Protein AF-A0A915LIJ6-F1 (afdb_monomer)

InterPro domains:
  IPR007644 RNA polymerase, beta subunit, protrusion [PF04563] (69-143)
  IPR015712 DNA-directed RNA polymerase, subunit 2 [PTHR20856] (54-143)

Mean predicted aligned error: 17.69 Å

Radius of gyration: 48.26 Å; Cα contacts (8 Å, |Δi|>4): 56; chains: 1; bounding box: 96×96×114 Å

Nearest PDB structures (foldseek):
  8was-assembly1_p  TM=8.720E-01  e=4.118E-09  Sus scrofa
  5iya-assembly1_B  TM=8.184E-01  e=7.901E-09  Homo sapiens

Solvent-accessible surface area (backbone atoms only — not comparable to full-atom values): 9585 Å² total; per-residue (Å²): 136,90,81,84,90,84,85,91,82,82,81,86,73,78,87,74,92,72,93,70,89,75,84,94,77,66,68,70,63,52,55,50,52,51,54,52,52,54,55,57,56,62,62,61,72,75,59,74,47,79,70,53,43,59,57,51,51,50,54,54,53,49,53,50,41,73,73,56,50,80,69,41,69,59,55,54,52,50,50,48,37,67,74,46,50,54,51,49,54,45,66,71,50,76,62,50,74,46,68,48,80,76,79,86,79,76,88,65,89,71,80,61,56,74,48,78,49,72,74,74,90,81,85,85,79,78,65,67,39,72,47,99,86,68,52,79,41,81,56,58,95,89,111

Structure (mmCIF, N/CA/C/O backbone):
data_AF-A0A915LIJ6-F1
#
_entry.id   AF-A0A915LIJ6-F1
#
loop_
_atom_site.group_PDB
_atom_site.id
_atom_site.type_symbol
_atom_site.label_atom_id
_atom_site.label_alt_id
_atom_site.label_comp_id
_atom_site.label_asym_id
_atom_site.label_entity_id
_atom_site.label_seq_id
_atom_site.pdbx_PDB_ins_code
_atom_site.Cartn_x
_atom_site.Cartn_y
_atom_site.Cartn_z
_atom_site.occupancy
_atom_site.B_iso_or_equiv
_atom_site.auth_seq_id
_atom_site.auth_comp_id
_atom_site.auth_asym_id
_atom_site.auth_atom_id
_atom_site.pdbx_PDB_model_num
ATOM 1 N N . MET A 1 1 ? 46.619 -80.564 -42.095 1.00 39.09 1 MET A N 1
ATOM 2 C CA . MET A 1 1 ? 46.580 -81.013 -43.497 1.00 39.09 1 MET A CA 1
ATOM 3 C C . MET A 1 1 ? 47.475 -80.069 -44.265 1.00 39.09 1 MET A C 1
ATOM 5 O O . MET A 1 1 ? 47.223 -78.875 -44.233 1.00 39.09 1 MET A O 1
ATOM 9 N N . ILE A 1 2 ? 48.563 -80.627 -44.786 1.00 38.62 2 ILE A N 1
ATOM 10 C CA . ILE A 1 2 ? 49.447 -80.067 -45.812 1.00 38.62 2 ILE A CA 1
ATOM 11 C C . ILE A 1 2 ? 48.760 -80.277 -47.166 1.00 38.62 2 ILE A C 1
ATOM 13 O O . ILE A 1 2 ? 48.173 -81.345 -47.330 1.00 38.62 2 ILE A O 1
ATOM 17 N N . PHE A 1 3 ? 48.852 -79.282 -48.050 1.00 38.47 3 PHE A N 1
ATOM 18 C CA . PHE A 1 3 ? 48.965 -79.383 -49.516 1.00 38.47 3 PHE A CA 1
ATOM 19 C C . PHE A 1 3 ? 49.704 -78.092 -49.948 1.00 38.47 3 PHE A C 1
ATOM 21 O O . PHE A 1 3 ? 49.214 -77.012 -49.617 1.00 38.47 3 PHE A O 1
ATOM 28 N N . ASP A 1 4 ? 51.011 -78.165 -50.243 1.00 39.25 4 ASP A N 1
ATOM 29 C CA . ASP A 1 4 ? 51.615 -78.312 -51.596 1.00 39.25 4 ASP A CA 1
ATOM 30 C C . ASP A 1 4 ? 51.354 -77.024 -52.419 1.00 39.25 4 ASP A C 1
ATOM 32 O O . ASP A 1 4 ? 50.202 -76.747 -52.741 1.00 39.25 4 ASP A O 1
ATOM 36 N N . ASP A 1 5 ? 52.272 -76.055 -52.576 1.00 47.34 5 ASP A N 1
ATOM 37 C CA . ASP A 1 5 ? 53.646 -76.070 -53.138 1.00 47.34 5 ASP A CA 1
ATOM 38 C C . ASP A 1 5 ? 53.646 -76.504 -54.617 1.00 47.34 5 ASP A C 1
ATOM 40 O O . ASP A 1 5 ? 53.549 -77.695 -54.888 1.00 47.34 5 ASP A O 1
ATOM 44 N N . ASP A 1 6 ? 53.660 -75.526 -55.539 1.00 45.16 6 ASP A N 1
ATOM 45 C CA . ASP A 1 6 ? 54.249 -75.627 -56.889 1.00 45.16 6 ASP A CA 1
ATOM 46 C C . ASP A 1 6 ? 54.276 -74.252 -57.617 1.00 45.16 6 ASP A C 1
ATOM 48 O O . ASP A 1 6 ? 53.269 -73.537 -57.659 1.00 45.16 6 ASP A O 1
ATOM 52 N N . ASP A 1 7 ? 55.456 -73.972 -58.198 1.00 51.03 7 ASP A N 1
ATOM 53 C CA . ASP A 1 7 ? 55.863 -73.003 -59.247 1.00 51.03 7 ASP A CA 1
ATOM 54 C C . ASP A 1 7 ? 55.853 -71.492 -58.903 1.00 51.03 7 ASP A C 1
ATOM 56 O O . ASP A 1 7 ? 54.804 -70.868 -58.763 1.00 51.03 7 ASP A O 1
ATOM 60 N N . ASP A 1 8 ? 56.975 -70.786 -58.681 1.00 46.62 8 ASP A N 1
ATOM 61 C CA . ASP A 1 8 ? 58.267 -70.668 -59.408 1.00 46.62 8 ASP A CA 1
ATOM 62 C C . ASP A 1 8 ? 58.136 -70.088 -60.834 1.00 46.62 8 ASP A C 1
ATOM 64 O O . ASP A 1 8 ? 58.018 -70.808 -61.818 1.00 46.62 8 ASP A O 1
ATOM 68 N N . ASP A 1 9 ? 58.102 -68.753 -60.943 1.00 51.06 9 ASP A N 1
ATOM 69 C CA . ASP A 1 9 ? 59.142 -68.016 -61.678 1.00 51.06 9 ASP A CA 1
ATOM 70 C C . ASP A 1 9 ? 59.043 -66.493 -61.398 1.00 51.06 9 ASP A C 1
ATOM 72 O O . ASP A 1 9 ? 57.947 -65.918 -61.408 1.00 51.06 9 ASP A O 1
ATOM 76 N N . PRO A 1 10 ? 60.172 -65.810 -61.132 1.00 45.31 10 PRO A N 1
ATOM 77 C CA . PRO A 1 10 ? 60.211 -64.415 -60.711 1.00 45.31 10 PRO A CA 1
ATOM 78 C C . PRO A 1 10 ? 60.248 -63.472 -61.920 1.00 45.31 10 PRO A C 1
ATOM 80 O O . PRO A 1 10 ? 61.149 -63.551 -62.752 1.00 45.31 10 PRO A O 1
ATOM 83 N N . GLN A 1 11 ? 59.327 -62.508 -62.003 1.00 40.72 11 GLN A N 1
ATOM 84 C CA . GLN A 1 11 ? 59.624 -61.311 -62.789 1.00 40.72 11 GLN A CA 1
ATOM 85 C C . GLN A 1 11 ? 60.513 -60.409 -61.941 1.00 40.72 11 GLN A C 1
ATOM 87 O O . GLN A 1 11 ? 60.078 -59.869 -60.928 1.00 40.72 11 GLN A O 1
ATOM 92 N N . GLU A 1 12 ? 61.776 -60.303 -62.353 1.00 47.69 12 GLU A N 1
ATOM 93 C CA . GLU A 1 12 ? 62.686 -59.234 -61.962 1.00 47.69 12 GLU A CA 1
ATOM 94 C C . GLU A 1 12 ? 61.954 -57.889 -62.066 1.00 47.69 12 GLU A C 1
ATOM 96 O O . GLU A 1 12 ? 61.628 -57.420 -63.156 1.00 47.69 12 GLU A O 1
ATOM 101 N N . TYR A 1 13 ? 61.690 -57.264 -60.925 1.00 41.12 13 TYR A N 1
ATOM 102 C CA . TYR A 1 13 ? 61.506 -55.822 -60.859 1.00 41.12 13 TYR A CA 1
ATOM 103 C C . TYR A 1 13 ? 62.821 -55.277 -60.324 1.00 41.12 13 TYR A C 1
ATOM 105 O O . TYR A 1 13 ? 63.176 -55.506 -59.168 1.00 41.12 13 TYR A O 1
ATOM 113 N N . GLU A 1 14 ? 63.566 -54.639 -61.220 1.00 45.03 14 GLU A N 1
ATOM 114 C CA . GLU A 1 14 ? 64.817 -53.962 -60.920 1.00 45.03 14 GLU A CA 1
ATOM 115 C C . GLU A 1 14 ? 64.638 -53.011 -59.730 1.00 45.03 14 GLU A C 1
ATOM 117 O O . GLU A 1 14 ? 63.699 -52.212 -59.660 1.00 45.03 14 GLU A O 1
ATOM 122 N N . GLU A 1 15 ? 65.568 -53.127 -58.790 1.00 44.72 15 GLU A N 1
ATOM 123 C CA . GLU A 1 15 ? 65.800 -52.197 -57.699 1.00 44.72 15 GLU A CA 1
ATOM 124 C C . GLU A 1 15 ? 66.139 -50.825 -58.296 1.00 44.72 15 GLU A C 1
ATOM 126 O O . GLU A 1 15 ? 67.268 -50.565 -58.700 1.00 44.72 15 GLU A O 1
ATOM 131 N N . ASN A 1 16 ? 65.143 -49.944 -58.382 1.00 41.59 16 ASN A N 1
ATOM 132 C CA . ASN A 1 16 ? 65.388 -48.522 -58.563 1.00 41.59 16 ASN A CA 1
ATOM 133 C C . ASN A 1 16 ? 65.387 -47.880 -57.176 1.00 41.59 16 ASN A C 1
ATOM 135 O O . ASN A 1 16 ? 64.344 -47.519 -56.626 1.00 41.59 16 ASN A O 1
ATOM 139 N N . GLU A 1 17 ? 66.588 -47.789 -56.608 1.00 51.88 17 GLU A N 1
ATOM 140 C CA . GLU A 1 17 ? 66.923 -46.849 -55.547 1.00 51.88 17 GLU A CA 1
ATOM 141 C C . GLU A 1 17 ? 66.685 -45.421 -56.057 1.00 51.88 17 GLU A C 1
ATOM 143 O O . GLU A 1 17 ? 67.594 -44.776 -56.560 1.00 51.88 17 GLU A O 1
ATOM 148 N N . ASP A 1 18 ? 65.466 -44.909 -55.923 1.00 44.25 18 ASP A N 1
ATOM 149 C CA . ASP A 1 18 ? 65.250 -43.464 -55.870 1.00 44.25 18 ASP A CA 1
ATOM 150 C C . ASP A 1 18 ? 64.212 -43.151 -54.797 1.00 44.25 18 ASP A C 1
ATOM 152 O O . ASP A 1 18 ? 63.020 -42.923 -55.001 1.00 44.25 18 ASP A O 1
ATOM 156 N N . MET A 1 19 ? 64.735 -43.185 -53.576 1.00 56.16 19 MET A N 1
ATOM 157 C CA . MET A 1 19 ? 64.152 -42.580 -52.398 1.00 56.16 19 MET A CA 1
ATOM 158 C C . MET A 1 19 ? 64.078 -41.061 -52.603 1.00 56.16 19 MET A C 1
ATOM 160 O O . MET A 1 19 ? 64.977 -40.325 -52.202 1.00 56.16 19 MET A O 1
ATOM 164 N N . GLN A 1 20 ? 62.983 -40.563 -53.165 1.00 40.97 20 GLN A N 1
ATOM 165 C CA . GLN A 1 20 ? 62.555 -39.188 -52.927 1.00 40.97 20 GLN A CA 1
ATOM 166 C C . GLN A 1 20 ? 61.049 -39.167 -52.691 1.00 40.97 20 GLN A C 1
ATOM 168 O O . GLN A 1 20 ? 60.258 -39.176 -53.623 1.00 40.97 20 GLN A O 1
ATOM 173 N N . HIS A 1 21 ? 60.674 -39.131 -51.412 1.00 53.34 21 HIS A N 1
ATOM 174 C CA . HIS A 1 21 ? 59.414 -38.549 -50.960 1.00 53.34 21 HIS A CA 1
ATOM 175 C C . HIS A 1 21 ? 59.413 -37.051 -51.308 1.00 53.34 21 HIS A C 1
ATOM 177 O O . HIS A 1 21 ? 60.300 -36.342 -50.823 1.00 53.34 21 HIS A O 1
ATOM 183 N N . PRO A 1 22 ? 58.416 -36.525 -52.038 1.00 44.78 22 PRO A N 1
ATOM 184 C CA . PRO A 1 22 ? 58.030 -35.131 -51.916 1.00 44.78 22 PRO A CA 1
ATOM 185 C C . PRO A 1 22 ? 56.765 -35.056 -51.057 1.00 44.78 22 PRO A C 1
ATOM 187 O O . PRO A 1 22 ? 55.853 -35.866 -51.183 1.00 44.78 22 PRO A O 1
ATOM 190 N N . MET A 1 23 ? 56.783 -34.106 -50.135 1.00 52.19 23 MET A N 1
ATOM 191 C CA . MET A 1 23 ? 55.791 -33.877 -49.098 1.00 52.19 23 MET A CA 1
ATOM 192 C C . MET A 1 23 ? 54.372 -33.691 -49.650 1.00 52.19 23 MET A C 1
ATOM 194 O O . MET A 1 23 ? 54.134 -32.798 -50.453 1.00 52.19 23 MET A O 1
ATOM 198 N N . GLU A 1 24 ? 53.430 -34.482 -49.141 1.00 51.38 24 GLU A N 1
ATOM 199 C CA . GLU A 1 24 ? 52.024 -34.089 -49.015 1.00 51.38 24 GLU A CA 1
ATOM 200 C C . GLU A 1 24 ? 51.907 -33.342 -47.678 1.00 51.38 24 GLU A C 1
ATOM 202 O O . GLU A 1 24 ? 51.695 -33.957 -46.633 1.00 51.38 24 GLU A O 1
ATOM 207 N N . GLN A 1 25 ? 52.240 -32.050 -47.667 1.00 51.19 25 GLN A N 1
ATOM 208 C CA . GLN A 1 25 ? 52.243 -31.239 -46.444 1.00 51.19 25 GLN A CA 1
ATOM 209 C C . GLN A 1 25 ? 52.327 -29.749 -46.801 1.00 51.19 25 GLN A C 1
ATOM 211 O O . GLN A 1 25 ? 53.267 -29.076 -46.417 1.00 51.19 25 GLN A O 1
ATOM 216 N N . ASP A 1 26 ? 51.394 -29.259 -47.614 1.00 49.53 26 ASP A N 1
ATOM 217 C CA . ASP A 1 26 ? 51.231 -27.813 -47.844 1.00 49.53 26 ASP A CA 1
ATOM 218 C C . ASP A 1 26 ? 49.739 -27.423 -47.934 1.00 49.53 26 ASP A C 1
ATOM 220 O O . ASP A 1 26 ? 49.391 -26.313 -47.556 1.00 49.53 26 ASP A O 1
ATOM 224 N N . ASP A 1 27 ? 48.834 -28.338 -48.317 1.00 54.44 27 ASP A N 1
ATOM 225 C CA . ASP A 1 27 ? 47.401 -28.012 -48.451 1.00 54.44 27 ASP A CA 1
ATOM 226 C C . ASP A 1 27 ? 46.611 -28.071 -47.117 1.00 54.44 27 ASP A C 1
ATOM 228 O O . ASP A 1 27 ? 45.693 -27.286 -46.907 1.00 54.44 27 ASP A O 1
ATOM 232 N N . GLU A 1 28 ? 46.959 -28.958 -46.170 1.00 54.06 28 GLU A N 1
ATOM 233 C CA . GLU A 1 28 ? 46.186 -29.123 -44.915 1.00 54.06 28 GLU A CA 1
ATOM 234 C C . GLU A 1 28 ? 46.435 -28.014 -43.871 1.00 54.06 28 GLU A C 1
ATOM 236 O O . GLU A 1 28 ? 45.574 -27.746 -43.027 1.00 54.06 28 GLU A O 1
ATOM 241 N N . ASP A 1 29 ? 47.613 -27.383 -43.896 1.00 55.41 29 ASP A N 1
ATOM 242 C CA . ASP A 1 29 ? 47.951 -26.283 -42.984 1.00 55.41 29 ASP A CA 1
ATOM 243 C C . ASP A 1 29 ? 47.320 -24.958 -43.444 1.00 55.41 29 ASP A C 1
ATOM 245 O O . ASP A 1 29 ? 46.892 -24.169 -42.597 1.00 55.41 29 ASP A O 1
ATOM 249 N N . ASP A 1 30 ? 47.179 -24.753 -44.758 1.00 56.84 30 ASP A N 1
ATOM 250 C CA . ASP A 1 30 ? 46.517 -23.581 -45.346 1.00 56.84 30 ASP A CA 1
ATOM 251 C C . ASP A 1 30 ? 45.006 -23.610 -45.045 1.00 56.84 30 ASP A C 1
ATOM 253 O O . ASP A 1 30 ? 44.459 -22.652 -44.502 1.00 56.84 30 ASP A O 1
ATOM 257 N N . GLU A 1 31 ? 44.344 -24.763 -45.216 1.00 58.50 31 GLU A N 1
ATOM 258 C CA . GLU A 1 31 ? 42.917 -24.935 -44.882 1.00 58.50 31 GLU A CA 1
ATOM 259 C C . GLU A 1 31 ? 42.618 -24.746 -43.381 1.00 58.50 31 GLU A C 1
ATOM 261 O O . GLU A 1 31 ? 41.567 -24.222 -42.995 1.00 58.50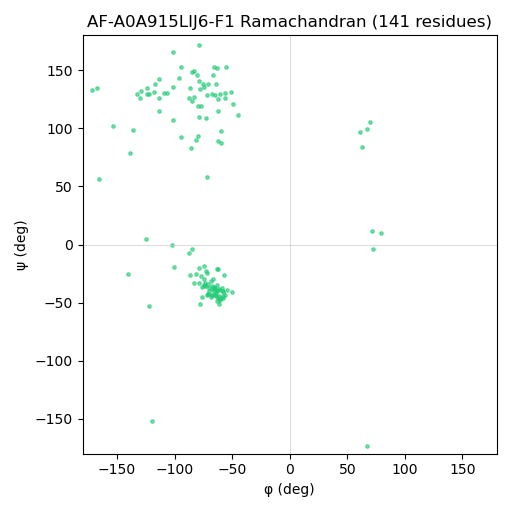 31 GLU A O 1
ATOM 266 N N . ARG A 1 32 ? 43.541 -25.152 -42.496 1.00 60.72 32 ARG A N 1
ATOM 267 C CA . 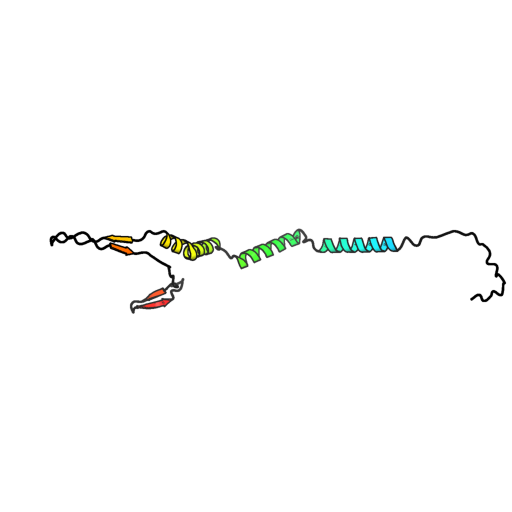ARG A 1 32 ? 43.422 -24.907 -41.046 1.00 60.72 32 ARG A CA 1
ATOM 268 C C . ARG A 1 32 ? 43.594 -23.435 -40.700 1.00 60.72 32 ARG A C 1
ATOM 270 O O . ARG A 1 32 ? 42.922 -22.949 -39.788 1.00 60.72 32 ARG A O 1
ATOM 277 N N . GLN A 1 33 ? 44.492 -22.746 -41.394 1.00 58.97 33 GLN A N 1
ATOM 278 C CA . GLN A 1 33 ? 44.748 -21.327 -41.191 1.00 58.97 33 GLN A CA 1
ATOM 279 C C . GLN A 1 33 ? 43.602 -20.464 -41.739 1.00 58.97 33 GLN A C 1
ATOM 281 O O . GLN A 1 33 ? 43.240 -19.476 -41.098 1.00 58.97 33 GLN A O 1
ATOM 286 N N . GLU A 1 34 ? 42.979 -20.872 -42.847 1.00 58.53 34 GLU A N 1
ATOM 287 C CA . GLU A 1 34 ? 41.763 -20.262 -43.395 1.00 58.53 34 GLU A CA 1
ATOM 288 C C . GLU A 1 34 ? 40.541 -20.493 -42.492 1.00 58.53 34 GLU A C 1
ATOM 290 O O . GLU A 1 34 ? 39.805 -19.547 -42.214 1.00 58.53 34 GLU A O 1
ATOM 295 N N . MET A 1 35 ? 40.345 -21.705 -41.952 1.00 59.44 35 MET A N 1
ATOM 296 C CA . MET A 1 35 ? 39.261 -21.957 -40.986 1.00 59.44 35 MET A CA 1
ATOM 297 C C . MET A 1 35 ? 39.436 -21.181 -39.676 1.00 59.44 35 MET A C 1
ATOM 299 O O . MET A 1 35 ? 38.446 -20.722 -39.112 1.00 59.44 35 MET A O 1
ATOM 303 N N . GLN A 1 36 ? 40.670 -21.031 -39.184 1.00 59.25 36 GLN A N 1
ATOM 304 C CA . GLN A 1 36 ? 40.948 -20.230 -37.989 1.00 59.25 36 GLN A CA 1
ATOM 305 C C . GLN A 1 36 ? 40.692 -18.737 -38.250 1.00 59.25 36 GLN A C 1
ATOM 307 O O . GLN A 1 36 ? 40.035 -18.099 -37.437 1.00 59.25 36 GLN A O 1
ATOM 312 N N . GLN A 1 37 ? 41.121 -18.203 -39.401 1.00 57.78 37 GLN A N 1
ATOM 313 C CA . GLN A 1 37 ? 40.818 -16.819 -39.797 1.00 57.78 37 GLN A CA 1
ATOM 314 C C . GLN A 1 37 ? 39.314 -16.566 -39.955 1.00 57.78 37 GLN A C 1
ATOM 316 O O . GLN A 1 37 ? 38.841 -15.513 -39.549 1.00 57.78 37 GLN A O 1
ATOM 321 N N . HIS A 1 38 ? 38.556 -17.525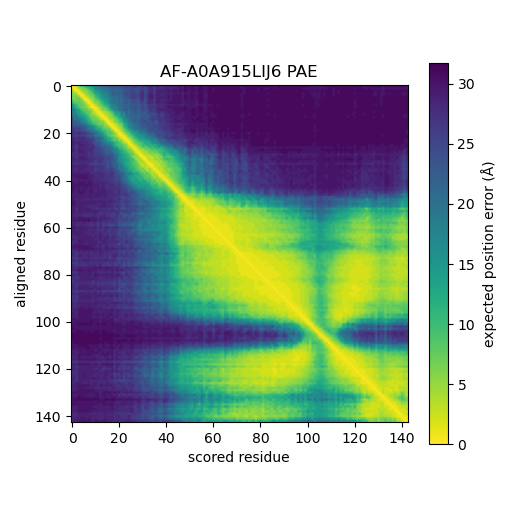 -40.493 1.00 56.81 38 HIS A N 1
ATOM 322 C CA . HIS A 1 38 ? 37.104 -17.386 -40.643 1.00 56.81 38 HIS A CA 1
ATOM 323 C C . HIS A 1 38 ? 36.367 -17.390 -39.291 1.00 56.81 38 HIS A C 1
ATOM 325 O O . HIS A 1 38 ? 35.335 -16.743 -39.157 1.00 56.81 38 HIS A O 1
ATOM 331 N N . LEU A 1 39 ? 36.890 -18.103 -38.287 1.00 56.78 39 LEU A N 1
ATOM 332 C CA . LEU A 1 39 ? 36.346 -18.091 -36.925 1.00 56.78 39 LEU A CA 1
ATOM 333 C C . LEU A 1 39 ? 36.673 -16.791 -36.177 1.00 56.78 39 LEU A C 1
ATOM 335 O O . LEU A 1 39 ? 35.842 -16.323 -35.408 1.00 56.78 39 LEU A O 1
ATOM 339 N N . ASP A 1 40 ? 37.855 -16.213 -36.407 1.00 54.38 40 ASP A N 1
ATOM 340 C CA . ASP A 1 40 ? 38.255 -14.942 -35.792 1.00 54.38 40 ASP A CA 1
ATOM 341 C C . ASP A 1 40 ? 37.507 -13.734 -36.418 1.00 54.38 40 ASP A C 1
ATOM 343 O O . ASP A 1 40 ? 37.160 -12.802 -35.696 1.00 54.38 40 ASP A O 1
ATOM 347 N N . ASP A 1 41 ? 37.178 -13.764 -37.720 1.00 54.16 41 ASP A N 1
ATOM 348 C CA . ASP A 1 41 ? 36.359 -12.725 -38.388 1.00 54.16 41 ASP A CA 1
ATOM 349 C C . ASP A 1 41 ? 34.875 -12.764 -37.949 1.00 54.16 41 ASP A C 1
ATOM 351 O O . ASP A 1 41 ? 34.237 -11.717 -37.836 1.00 54.16 41 ASP A O 1
ATOM 355 N N . ASP A 1 42 ? 34.326 -13.953 -37.658 1.00 53.81 42 ASP A N 1
ATOM 356 C CA . ASP A 1 42 ? 32.938 -14.115 -37.189 1.00 53.81 42 ASP A CA 1
ATOM 357 C C . ASP A 1 42 ? 32.744 -13.626 -35.729 1.00 53.81 42 ASP A C 1
ATOM 359 O O . ASP A 1 42 ? 31.635 -13.247 -35.352 1.00 53.81 42 ASP A O 1
ATOM 363 N N . GLU A 1 43 ? 33.794 -13.601 -34.891 1.00 55.12 43 GLU A N 1
ATOM 364 C CA . GLU A 1 43 ? 33.710 -13.113 -33.498 1.00 55.12 43 GLU A CA 1
ATOM 365 C C . GLU A 1 43 ? 33.796 -11.575 -33.377 1.00 55.12 43 GLU A C 1
ATOM 367 O O . GLU A 1 43 ? 33.250 -11.009 -32.425 1.00 55.12 43 GLU A O 1
ATOM 372 N N . GLU A 1 44 ? 34.424 -10.875 -34.331 1.00 55.38 44 GLU A N 1
ATOM 373 C CA . GLU A 1 44 ? 34.488 -9.400 -34.340 1.00 55.38 44 GLU A CA 1
ATOM 374 C C . GLU A 1 44 ? 33.188 -8.739 -34.848 1.00 55.38 44 GLU A C 1
ATOM 376 O O . GLU A 1 44 ? 32.924 -7.571 -34.545 1.00 55.38 44 GLU A O 1
ATOM 381 N N . GLU A 1 45 ? 32.339 -9.470 -35.582 1.00 57.56 45 GLU A N 1
ATOM 382 C CA . GLU A 1 45 ? 31.094 -8.935 -36.162 1.00 57.56 45 GLU A CA 1
ATOM 383 C C . GLU A 1 45 ? 29.969 -8.728 -35.119 1.00 57.56 45 GLU A C 1
ATOM 385 O O . GLU A 1 45 ? 29.045 -7.937 -35.337 1.00 57.56 45 GLU A O 1
ATOM 390 N N . ASP A 1 46 ? 30.080 -9.369 -33.949 1.00 63.12 46 ASP A N 1
ATOM 391 C CA . ASP A 1 46 ? 29.132 -9.257 -32.830 1.00 63.12 46 ASP A CA 1
ATOM 392 C C . ASP A 1 46 ? 29.441 -8.084 -31.867 1.00 63.12 46 ASP A C 1
ATOM 394 O O . ASP A 1 46 ? 28.636 -7.772 -30.974 1.00 63.12 46 ASP A O 1
ATOM 398 N N . GLU A 1 47 ? 30.577 -7.389 -32.023 1.00 76.06 47 GLU A N 1
ATOM 399 C CA . GLU A 1 47 ? 30.895 -6.217 -31.203 1.00 76.06 47 GLU A CA 1
ATOM 400 C C . GLU A 1 47 ? 30.173 -4.952 -31.696 1.00 76.06 47 GLU A C 1
ATOM 402 O O . GLU A 1 47 ? 30.371 -4.426 -32.793 1.00 76.06 47 GLU A O 1
ATOM 407 N N . ILE A 1 48 ? 29.342 -4.390 -30.815 1.00 78.12 48 ILE A N 1
ATOM 408 C CA . ILE A 1 48 ? 28.683 -3.105 -31.045 1.00 78.12 48 ILE A CA 1
ATOM 409 C C . ILE A 1 48 ? 29.753 -2.011 -31.169 1.00 78.12 48 ILE A C 1
ATOM 411 O O . ILE A 1 48 ? 30.418 -1.661 -30.190 1.00 78.12 48 ILE A O 1
ATOM 415 N N . SER A 1 49 ? 29.862 -1.407 -32.355 1.00 84.75 49 SER A N 1
ATOM 416 C CA . SER A 1 49 ? 30.757 -0.269 -32.582 1.00 84.75 49 SER A CA 1
ATOM 417 C C . SER A 1 49 ? 30.480 0.873 -31.595 1.00 84.75 49 SER A C 1
ATOM 419 O O . SER A 1 49 ? 29.353 1.073 -31.138 1.00 84.75 49 SER A O 1
ATOM 421 N N . ALA A 1 50 ? 31.489 1.689 -31.285 1.00 82.25 50 ALA A N 1
ATOM 422 C CA . ALA A 1 50 ? 31.332 2.796 -30.334 1.00 82.25 50 ALA A CA 1
ATOM 423 C C . ALA A 1 50 ? 30.223 3.801 -30.723 1.00 82.25 50 ALA A C 1
ATOM 425 O O . ALA A 1 50 ? 29.658 4.461 -29.850 1.00 82.25 50 ALA A O 1
ATOM 426 N N . GLU A 1 51 ? 29.909 3.918 -32.017 1.00 80.62 51 GLU A N 1
ATOM 427 C CA . GLU A 1 51 ? 28.813 4.744 -32.532 1.00 80.62 51 GLU A CA 1
ATOM 428 C C . GLU A 1 51 ? 27.450 4.070 -32.305 1.00 80.62 51 GLU A C 1
ATOM 430 O O . GLU A 1 51 ? 26.545 4.692 -31.747 1.00 80.62 51 GLU A O 1
ATOM 435 N N . LEU A 1 52 ? 27.333 2.769 -32.600 1.00 87.19 52 LEU A N 1
ATOM 436 C CA . LEU A 1 52 ? 26.121 1.985 -32.339 1.00 87.19 52 LEU A CA 1
ATOM 437 C C . LEU A 1 52 ? 25.847 1.831 -30.833 1.00 87.19 52 LEU A C 1
ATOM 439 O O . LEU A 1 52 ? 24.693 1.783 -30.409 1.00 87.19 52 LEU A O 1
ATOM 443 N N . TRP A 1 53 ? 26.890 1.831 -29.999 1.00 91.62 53 TRP A N 1
ATOM 444 C CA . TRP A 1 53 ? 26.767 1.782 -28.542 1.00 91.62 53 TRP A CA 1
ATOM 445 C C . TRP A 1 53 ? 25.994 2.984 -27.995 1.00 91.62 53 TRP A C 1
ATOM 447 O O . TRP A 1 53 ? 25.172 2.832 -27.089 1.00 91.62 53 TRP A O 1
ATOM 457 N N . GLN A 1 54 ? 26.208 4.178 -28.559 1.00 90.94 54 GLN A N 1
ATOM 458 C CA . GLN A 1 54 ? 25.484 5.381 -28.139 1.00 90.94 54 GLN A CA 1
ATOM 459 C C . GLN A 1 54 ? 23.983 5.266 -28.424 1.00 90.94 54 GLN A C 1
ATOM 461 O O . GLN A 1 54 ? 23.170 5.670 -27.591 1.00 90.94 54 GLN A O 1
ATOM 466 N N . GLU A 1 55 ? 23.605 4.684 -29.563 1.00 91.12 55 GLU A N 1
ATOM 467 C CA . GLU A 1 55 ? 22.204 4.436 -29.917 1.00 91.12 55 GLU A CA 1
ATOM 468 C C . GLU A 1 55 ? 21.598 3.309 -29.068 1.00 91.12 55 GLU A C 1
ATOM 470 O O . GLU A 1 55 ? 20.507 3.467 -28.513 1.00 91.12 55 GLU A O 1
ATOM 475 N N . ALA A 1 56 ? 22.335 2.213 -28.871 1.00 92.19 56 ALA A N 1
ATOM 476 C CA . ALA A 1 56 ? 21.929 1.098 -28.018 1.00 92.19 56 ALA A CA 1
ATOM 477 C C . ALA A 1 56 ? 21.688 1.541 -26.562 1.00 92.19 56 ALA A C 1
ATOM 479 O O . ALA A 1 56 ? 20.723 1.104 -25.930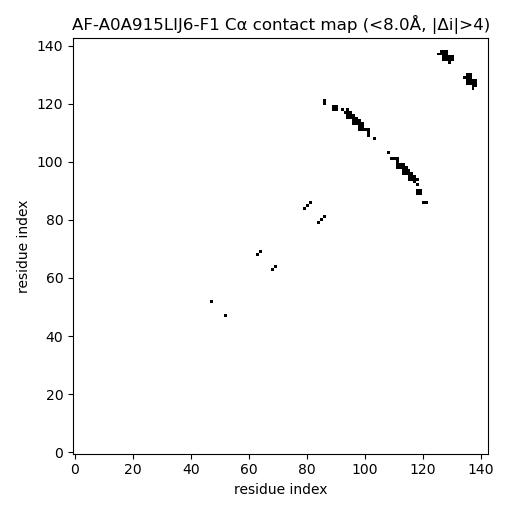 1.00 92.19 56 ALA A O 1
ATOM 480 N N . CYS A 1 57 ? 22.495 2.474 -26.041 1.00 94.94 57 CYS A N 1
ATOM 481 C CA . CYS A 1 57 ? 22.278 3.070 -24.720 1.00 94.94 57 CYS A CA 1
ATOM 482 C C . CYS A 1 57 ? 20.890 3.709 -24.599 1.00 94.94 57 CYS A C 1
ATOM 484 O O . CYS A 1 57 ? 20.209 3.508 -23.592 1.00 94.94 57 CYS A O 1
ATOM 486 N N . TRP A 1 58 ? 20.441 4.450 -25.616 1.00 95.38 58 TRP A N 1
ATOM 487 C CA . TRP A 1 58 ? 19.108 5.056 -25.601 1.00 95.38 58 TRP A CA 1
ATOM 488 C C . TRP A 1 58 ? 17.996 4.013 -25.630 1.00 95.38 58 TRP A C 1
ATOM 490 O O . TRP A 1 58 ? 17.010 4.190 -24.921 1.00 95.38 58 TRP A O 1
ATOM 500 N N . VAL A 1 59 ? 18.170 2.905 -26.358 1.00 95.62 59 VAL A N 1
ATOM 501 C CA . VAL A 1 59 ? 17.207 1.790 -26.356 1.00 95.62 59 VAL A CA 1
ATOM 502 C C . VAL A 1 59 ? 17.038 1.218 -24.948 1.00 95.62 59 VAL A C 1
ATOM 504 O O . VAL A 1 59 ? 15.911 1.042 -24.484 1.00 95.62 59 VAL A O 1
ATOM 507 N N . VAL A 1 60 ? 18.143 0.991 -24.233 1.00 96.31 60 VAL A N 1
ATOM 508 C CA . VAL A 1 60 ? 18.114 0.484 -22.851 1.00 96.31 60 VAL A CA 1
ATOM 509 C C . VAL A 1 60 ? 17.464 1.493 -21.901 1.00 96.31 60 VAL A C 1
ATOM 511 O O . VAL A 1 60 ? 16.638 1.117 -21.067 1.00 96.31 60 VAL A O 1
ATOM 514 N N . ILE A 1 61 ? 17.796 2.781 -22.035 1.00 96.06 61 ILE A N 1
ATOM 515 C CA . ILE A 1 61 ? 17.209 3.852 -21.216 1.00 96.06 61 ILE A CA 1
ATOM 516 C C . ILE A 1 61 ? 15.698 3.950 -21.455 1.00 96.06 61 ILE A C 1
ATOM 518 O O . ILE A 1 61 ? 14.930 4.026 -20.494 1.00 96.06 61 ILE A O 1
ATOM 522 N N . SER A 1 62 ? 15.260 3.924 -22.713 1.00 96.88 62 SER A N 1
ATOM 523 C CA . SER A 1 62 ? 13.842 3.940 -23.074 1.00 96.88 62 SER A CA 1
ATOM 524 C C . SER A 1 62 ? 13.111 2.730 -22.504 1.00 96.88 62 SER A C 1
ATOM 526 O O . SER A 1 62 ? 12.106 2.912 -21.823 1.00 96.88 62 SER A O 1
ATOM 528 N N . ALA A 1 63 ? 13.660 1.521 -22.666 1.00 97.31 63 ALA A N 1
ATOM 529 C CA . ALA A 1 63 ? 13.071 0.306 -22.106 1.00 97.31 63 ALA A CA 1
ATOM 530 C C . ALA A 1 63 ? 12.919 0.380 -20.574 1.00 97.31 63 ALA A C 1
ATOM 532 O O . ALA A 1 63 ? 11.889 -0.018 -20.029 1.00 97.31 63 ALA A O 1
ATOM 533 N N . TYR A 1 64 ? 13.906 0.948 -19.871 1.00 96.88 64 TYR A N 1
ATOM 534 C CA . TYR A 1 64 ? 13.825 1.154 -18.424 1.00 96.88 64 TYR A CA 1
ATOM 535 C C . TYR A 1 64 ? 12.669 2.084 -18.028 1.00 96.88 64 TYR A C 1
ATOM 537 O O . TYR A 1 64 ? 11.936 1.789 -17.081 1.00 96.88 64 TYR A O 1
ATOM 545 N N . PHE A 1 65 ? 12.485 3.202 -18.737 1.00 96.44 65 PHE A N 1
ATOM 546 C CA . PHE A 1 65 ? 11.391 4.133 -18.450 1.00 96.44 65 PHE A CA 1
ATOM 547 C C . PHE A 1 65 ? 10.025 3.618 -18.905 1.00 96.44 65 PHE A C 1
ATOM 549 O O . PHE A 1 65 ? 9.039 3.931 -18.241 1.00 96.44 65 PHE A O 1
ATOM 556 N N . ASP A 1 66 ? 9.952 2.804 -19.955 1.00 95.62 66 ASP A N 1
ATOM 557 C CA . ASP A 1 66 ? 8.709 2.139 -20.353 1.00 95.62 66 ASP A CA 1
ATOM 558 C C . ASP A 1 66 ? 8.259 1.125 -19.288 1.00 95.62 66 ASP A C 1
ATOM 560 O O . ASP A 1 66 ? 7.068 1.029 -18.985 1.00 95.62 66 ASP A O 1
ATOM 564 N N . GLU A 1 67 ? 9.200 0.408 -18.661 1.00 94.88 67 GLU A N 1
ATOM 565 C CA . GLU A 1 67 ? 8.886 -0.554 -17.599 1.00 94.88 67 GLU A CA 1
ATOM 566 C C . GLU A 1 67 ? 8.610 0.122 -16.246 1.00 94.88 67 GLU A C 1
ATOM 568 O O . GLU A 1 67 ? 7.614 -0.172 -15.578 1.00 94.88 67 GLU A O 1
ATOM 573 N N . LYS A 1 68 ? 9.511 0.999 -15.788 1.00 93.06 68 LYS A N 1
ATOM 574 C CA . LYS A 1 68 ? 9.429 1.591 -14.442 1.00 93.06 68 LYS A CA 1
ATOM 575 C C . LYS A 1 68 ? 8.569 2.847 -14.399 1.00 93.06 68 LYS A C 1
ATOM 577 O O . LYS A 1 68 ? 8.014 3.162 -13.345 1.00 93.06 68 LYS A O 1
ATOM 582 N N . GLY A 1 69 ? 8.447 3.562 -15.511 1.00 92.81 69 GLY A N 1
ATOM 583 C CA . GLY A 1 69 ? 7.832 4.880 -15.558 1.00 92.81 69 GLY A CA 1
ATOM 584 C C . GLY A 1 69 ? 8.640 5.945 -14.816 1.00 92.81 69 GLY A C 1
ATOM 585 O O . GLY A 1 69 ? 9.747 5.733 -14.316 1.00 92.81 69 GLY A O 1
ATOM 586 N N . LEU A 1 70 ? 8.040 7.126 -14.716 1.00 92.44 70 LEU A N 1
ATOM 587 C CA . LEU A 1 70 ? 8.506 8.199 -13.843 1.00 92.44 70 LEU A CA 1
ATOM 588 C C . LEU A 1 70 ? 7.746 8.121 -12.514 1.00 92.44 70 LEU A C 1
ATOM 590 O O . LEU A 1 70 ? 6.606 7.672 -12.469 1.00 92.44 70 LEU A O 1
ATOM 594 N N . VAL A 1 71 ? 8.353 8.595 -11.422 1.00 94.69 71 VAL A N 1
ATOM 595 C CA . VAL A 1 71 ? 7.706 8.689 -10.089 1.00 94.69 71 VAL A CA 1
ATOM 596 C C . VAL A 1 71 ? 7.479 7.333 -9.387 1.00 94.69 71 VAL A C 1
ATOM 598 O O . VAL A 1 71 ? 6.853 7.268 -8.330 1.00 94.69 71 VAL A O 1
ATOM 601 N N . ARG A 1 72 ? 8.077 6.246 -9.892 1.00 94.56 72 ARG A N 1
ATOM 602 C CA . ARG A 1 72 ? 7.944 4.888 -9.336 1.00 94.56 72 ARG A CA 1
ATOM 603 C C . ARG A 1 72 ? 8.198 4.794 -7.826 1.00 94.56 72 ARG A C 1
ATOM 605 O O . ARG A 1 72 ? 7.429 4.151 -7.126 1.00 94.56 72 ARG A O 1
ATOM 612 N N . GLN A 1 73 ? 9.202 5.509 -7.313 1.00 95.75 73 GLN A N 1
ATOM 613 C CA . GLN A 1 73 ? 9.534 5.532 -5.882 1.00 95.75 73 GLN A CA 1
ATOM 614 C C . GLN A 1 73 ? 8.341 5.924 -4.994 1.00 95.75 73 GLN A C 1
ATOM 616 O O . GLN A 1 73 ? 8.171 5.358 -3.918 1.00 95.75 73 GLN A O 1
ATOM 621 N N . GLN A 1 74 ? 7.523 6.889 -5.430 1.00 96.12 74 GLN A N 1
ATOM 622 C CA . GLN A 1 74 ? 6.376 7.351 -4.645 1.00 96.12 74 GLN A CA 1
ATOM 623 C C . GLN A 1 74 ? 5.277 6.289 -4.622 1.00 96.12 74 GLN A C 1
ATOM 625 O O . GLN A 1 74 ? 4.734 6.006 -3.557 1.00 96.12 74 GLN A O 1
ATOM 630 N N . LEU A 1 75 ? 5.005 5.665 -5.774 1.00 96.38 75 LEU A N 1
ATOM 631 C CA . LEU A 1 75 ? 4.028 4.581 -5.887 1.00 96.38 75 LEU A CA 1
ATOM 632 C C . LEU A 1 75 ? 4.458 3.377 -5.052 1.00 96.38 75 LEU A C 1
ATOM 634 O O . LEU A 1 75 ? 3.682 2.917 -4.226 1.00 96.38 75 LEU A O 1
ATOM 638 N N . ASP A 1 76 ? 5.715 2.946 -5.175 1.00 96.56 76 ASP A N 1
ATOM 639 C CA . ASP A 1 76 ? 6.236 1.806 -4.419 1.00 96.56 76 ASP A CA 1
ATOM 640 C C . ASP A 1 76 ? 6.221 2.074 -2.904 1.00 96.56 76 ASP A C 1
ATOM 642 O O . ASP A 1 76 ? 5.854 1.193 -2.129 1.00 96.56 76 ASP A O 1
ATOM 646 N N . SER A 1 77 ? 6.561 3.292 -2.458 1.00 97.75 77 SER A N 1
ATOM 647 C CA . SER A 1 77 ? 6.480 3.641 -1.030 1.00 97.75 77 SER A CA 1
ATOM 648 C C . SER A 1 77 ? 5.045 3.691 -0.508 1.00 97.75 77 SER A C 1
ATOM 650 O O . SER A 1 77 ? 4.789 3.307 0.631 1.00 97.75 77 SER A O 1
ATOM 652 N N . PHE A 1 78 ? 4.101 4.151 -1.332 1.00 97.62 78 PHE A N 1
ATOM 653 C CA . PHE A 1 78 ? 2.690 4.189 -0.969 1.00 97.62 78 PHE A CA 1
ATOM 654 C C . PHE A 1 78 ? 2.106 2.773 -0.918 1.00 97.62 78 PHE A C 1
ATOM 656 O O . PHE A 1 78 ? 1.396 2.433 0.029 1.00 97.62 78 PHE A O 1
ATOM 663 N N . ASP A 1 79 ? 2.458 1.933 -1.889 1.00 96.38 79 ASP A N 1
ATOM 664 C CA . ASP A 1 79 ? 2.066 0.529 -1.945 1.00 96.38 79 ASP A CA 1
ATOM 665 C C . ASP A 1 79 ? 2.612 -0.246 -0.738 1.00 96.38 79 ASP A C 1
ATOM 667 O O . ASP A 1 79 ? 1.844 -0.937 -0.070 1.00 96.38 79 ASP A O 1
ATOM 671 N N . GLU A 1 80 ? 3.895 -0.084 -0.393 1.00 97.81 80 GLU A N 1
ATOM 672 C CA . GLU A 1 80 ? 4.484 -0.669 0.824 1.00 97.81 80 GLU A CA 1
ATOM 673 C C . GLU A 1 80 ? 3.751 -0.194 2.081 1.00 97.81 80 GLU A C 1
ATOM 675 O O . GLU A 1 80 ? 3.400 -1.003 2.952 1.00 97.81 80 GLU A O 1
ATOM 680 N N . PHE A 1 81 ? 3.455 1.105 2.145 1.00 97.75 81 PHE A N 1
ATOM 681 C CA . PHE A 1 81 ? 2.787 1.690 3.290 1.00 97.75 81 PHE A CA 1
ATOM 682 C C . PHE A 1 81 ? 1.399 1.073 3.509 1.00 97.75 81 PHE A C 1
ATOM 684 O O . PHE A 1 81 ? 1.097 0.607 4.612 1.00 97.75 81 PHE A O 1
ATOM 691 N N . ILE A 1 82 ? 0.570 1.025 2.464 1.00 96.56 82 ILE A N 1
ATOM 692 C CA . ILE A 1 82 ? -0.802 0.505 2.540 1.00 96.56 82 ILE A CA 1
ATOM 693 C C . ILE A 1 82 ? -0.829 -1.01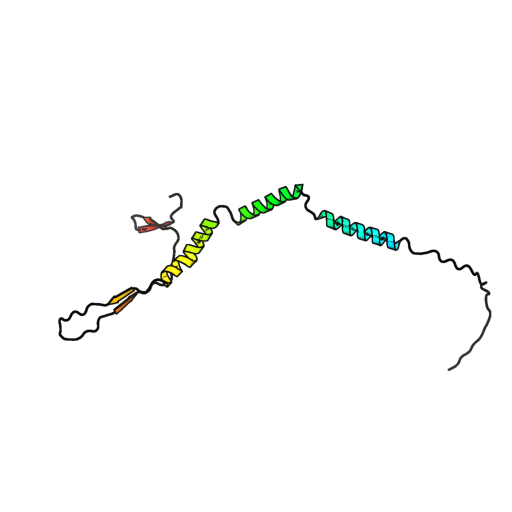6 2.732 1.00 96.56 82 ILE A C 1
ATOM 695 O O . ILE A 1 82 ? -1.657 -1.510 3.499 1.00 96.56 82 ILE A O 1
ATOM 699 N N . GLN A 1 83 ? 0.053 -1.762 2.062 1.00 94.56 83 GLN A N 1
ATOM 700 C CA . GLN A 1 83 ? 0.038 -3.228 2.101 1.00 94.56 83 GLN A CA 1
ATOM 701 C C . GLN A 1 83 ? 0.600 -3.791 3.409 1.00 94.56 83 GLN A C 1
ATOM 703 O O . GLN A 1 83 ? 0.092 -4.799 3.899 1.00 94.56 83 GLN A O 1
ATOM 708 N N . MET A 1 84 ? 1.629 -3.155 3.978 1.00 95.38 84 MET A N 1
ATOM 709 C CA . MET A 1 84 ? 2.362 -3.699 5.125 1.00 95.38 84 MET A CA 1
ATOM 710 C C . MET A 1 84 ? 2.350 -2.770 6.333 1.00 95.38 84 MET A C 1
ATOM 712 O O . MET A 1 84 ? 2.004 -3.202 7.436 1.00 95.38 84 MET A O 1
ATOM 716 N N . SER A 1 85 ? 2.735 -1.504 6.157 1.00 97.69 85 SER A N 1
ATOM 717 C CA . SER A 1 85 ? 2.981 -0.613 7.296 1.00 97.69 85 SER A CA 1
ATOM 718 C C . SER A 1 85 ? 1.714 -0.308 8.099 1.00 97.69 85 SER 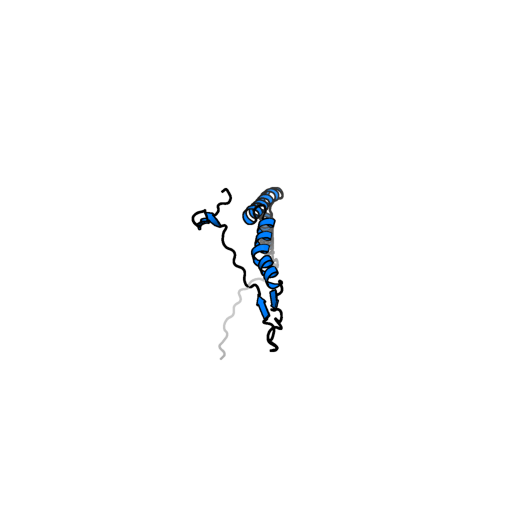A C 1
ATOM 720 O O . SER A 1 85 ? 1.764 -0.340 9.328 1.00 97.69 85 SER A O 1
ATOM 722 N N . VAL A 1 86 ? 0.562 -0.089 7.455 1.00 97.31 86 VAL A N 1
ATOM 723 C CA . VAL A 1 86 ? -0.699 0.167 8.182 1.00 97.31 86 VAL A CA 1
ATOM 724 C C . VAL A 1 86 ? -1.126 -1.048 9.014 1.00 97.31 86 VAL A C 1
ATOM 726 O O . VAL A 1 86 ? -1.475 -0.890 10.182 1.00 97.31 86 VAL A O 1
ATOM 729 N N . GLN A 1 87 ? -1.059 -2.260 8.454 1.00 97.38 87 GLN A N 1
ATOM 730 C CA . GLN A 1 87 ? -1.412 -3.481 9.188 1.00 97.38 87 GLN A CA 1
ATOM 731 C C . GLN A 1 87 ? -0.457 -3.712 10.367 1.00 97.38 87 GLN A C 1
ATOM 733 O O . GLN A 1 87 ? -0.906 -4.014 11.473 1.00 97.38 87 GLN A O 1
ATOM 738 N N . ARG A 1 88 ? 0.846 -3.482 10.163 1.00 97.38 88 ARG A N 1
ATOM 739 C CA . ARG A 1 88 ? 1.859 -3.575 11.222 1.00 97.38 88 ARG A CA 1
ATOM 740 C C . ARG A 1 88 ? 1.553 -2.628 12.385 1.00 97.38 88 ARG A C 1
ATOM 742 O O . ARG A 1 88 ? 1.563 -3.060 13.531 1.00 97.38 88 ARG A O 1
ATOM 749 N N . ILE A 1 89 ? 1.206 -1.372 12.097 1.00 97.12 89 ILE A N 1
ATOM 750 C CA . ILE A 1 89 ? 0.832 -0.386 13.126 1.00 97.12 89 ILE A CA 1
ATOM 751 C C . ILE A 1 89 ? -0.368 -0.875 13.954 1.00 97.12 89 ILE A C 1
ATOM 753 O O . ILE A 1 89 ? -0.388 -0.713 15.173 1.00 97.12 89 ILE A O 1
ATOM 757 N N . VAL A 1 90 ? -1.367 -1.483 13.308 1.00 96.38 90 VAL A N 1
ATOM 758 C CA . VAL A 1 90 ? -2.562 -2.005 13.992 1.00 96.38 90 VAL A CA 1
ATOM 759 C C . VAL A 1 90 ? -2.232 -3.198 14.892 1.00 96.38 90 VAL A C 1
ATOM 761 O O . VAL A 1 90 ? -2.789 -3.309 15.983 1.00 96.38 90 VAL A O 1
ATOM 764 N N . GLU A 1 91 ? -1.326 -4.075 14.467 1.00 95.69 91 GLU A N 1
ATOM 765 C CA . GLU A 1 91 ? -0.899 -5.244 15.246 1.00 95.69 91 GLU A CA 1
ATOM 766 C C . GLU A 1 91 ? 0.019 -4.893 16.419 1.00 95.69 91 GLU A C 1
ATOM 768 O O . GLU A 1 91 ? -0.055 -5.536 17.469 1.00 95.69 91 GLU A O 1
ATOM 773 N N . GLU A 1 92 ? 0.867 -3.878 16.248 1.00 96.44 92 GLU A N 1
ATOM 774 C CA . GLU A 1 92 ? 1.756 -3.361 17.291 1.00 96.44 92 GLU A CA 1
ATOM 775 C C . GLU A 1 92 ? 0.996 -2.573 18.370 1.00 96.44 92 GLU A C 1
ATOM 777 O O . GLU A 1 92 ? 1.472 -2.455 19.504 1.00 96.44 92 GLU A O 1
ATOM 782 N N . ALA A 1 93 ? -0.193 -2.052 18.053 1.00 94.38 93 ALA A N 1
ATOM 783 C CA . ALA A 1 93 ? -1.010 -1.322 19.010 1.00 94.38 93 ALA A CA 1
ATOM 784 C C . ALA A 1 93 ? -1.488 -2.241 20.158 1.00 94.38 93 ALA A C 1
ATOM 786 O O . ALA A 1 93 ? -2.078 -3.302 19.916 1.00 94.38 93 ALA A O 1
ATOM 787 N N . PRO A 1 94 ? -1.287 -1.847 21.432 1.00 94.25 94 PRO A N 1
ATOM 788 C CA . PRO A 1 94 ? -1.754 -2.634 22.565 1.00 94.25 94 PRO A CA 1
ATOM 789 C C . PRO A 1 94 ? -3.285 -2.688 22.601 1.00 94.25 94 PRO A C 1
ATOM 791 O O . PRO A 1 94 ? -3.978 -1.772 22.156 1.00 94.25 94 PRO A O 1
ATOM 794 N N . ALA A 1 95 ? -3.821 -3.762 23.184 1.00 94.94 95 ALA A N 1
ATOM 795 C CA . ALA A 1 95 ? -5.256 -3.877 23.391 1.00 94.94 95 ALA A CA 1
ATOM 796 C C . ALA A 1 95 ? -5.753 -2.783 24.351 1.00 94.94 95 ALA A C 1
ATOM 798 O O . ALA A 1 95 ? -5.128 -2.502 25.375 1.00 94.94 95 ALA A O 1
ATOM 799 N N . VAL A 1 96 ? -6.900 -2.190 24.031 1.00 95.94 96 VAL A N 1
ATOM 800 C CA . VAL A 1 96 ? -7.567 -1.214 24.892 1.00 95.94 96 VAL A CA 1
ATOM 801 C C . VAL A 1 96 ? -8.267 -1.974 26.012 1.00 95.94 96 VAL A C 1
ATOM 803 O O . VAL A 1 96 ? -9.142 -2.799 25.753 1.00 95.94 96 VAL A O 1
ATOM 806 N N . GLU A 1 97 ? -7.890 -1.701 27.257 1.00 94.75 97 GLU A N 1
ATOM 807 C CA . GLU A 1 97 ? -8.500 -2.307 28.439 1.00 94.75 97 GLU A CA 1
ATOM 808 C C . GLU A 1 97 ? -9.390 -1.292 29.164 1.00 94.75 97 GLU A C 1
ATOM 810 O O . GLU A 1 97 ? -8.971 -0.170 29.442 1.00 94.75 97 GLU A O 1
ATOM 815 N N . LEU A 1 98 ? -10.621 -1.689 29.484 1.00 93.19 98 LEU A N 1
ATOM 816 C CA . LEU A 1 98 ? -11.572 -0.900 30.264 1.00 93.19 98 LEU A CA 1
ATOM 817 C C . LEU A 1 98 ? -11.972 -1.707 31.493 1.00 93.19 98 LEU A C 1
ATOM 819 O O . LEU A 1 98 ? -12.364 -2.865 31.371 1.00 93.19 98 LEU A O 1
ATOM 823 N N . GLN A 1 99 ? -11.902 -1.105 32.672 1.00 90.44 99 GLN A N 1
ATOM 824 C CA . GLN A 1 99 ? -12.312 -1.734 33.923 1.00 90.44 99 GLN A CA 1
ATOM 825 C C . GLN A 1 99 ? -13.361 -0.853 34.595 1.00 90.44 99 GLN A C 1
ATOM 827 O O . GLN A 1 99 ? -13.155 0.351 34.739 1.00 90.44 99 GLN A O 1
ATOM 832 N N . THR A 1 100 ? -14.494 -1.433 34.985 1.00 86.69 100 THR A N 1
ATOM 833 C CA . THR A 1 100 ? -15.535 -0.691 35.704 1.00 86.69 100 THR A CA 1
ATOM 834 C C . THR A 1 100 ? -15.072 -0.377 37.122 1.00 86.69 100 THR A C 1
ATOM 836 O O . THR A 1 100 ? -14.519 -1.246 37.799 1.00 86.69 100 THR A O 1
ATOM 839 N N . GLU A 1 101 ? -15.339 0.836 37.598 1.00 80.88 101 GLU A N 1
ATOM 840 C CA . GLU A 1 101 ? -15.103 1.184 38.999 1.00 80.88 101 GLU A CA 1
ATOM 841 C C . GLU A 1 101 ? -16.037 0.395 39.924 1.00 80.88 101 GLU A C 1
ATOM 843 O O . GLU A 1 101 ? -17.186 0.103 39.581 1.00 80.88 101 GLU A O 1
ATOM 848 N N . LEU A 1 102 ? -15.540 0.054 41.113 1.00 77.12 102 LEU A N 1
ATOM 849 C CA . LEU A 1 102 ? -16.332 -0.604 42.144 1.00 77.12 102 LEU A CA 1
ATOM 850 C C . LEU A 1 102 ? -17.318 0.396 42.749 1.00 77.12 102 LEU A C 1
ATOM 852 O O . LEU A 1 102 ? -16.936 1.296 43.497 1.00 77.12 102 LEU A O 1
ATOM 856 N N . GLN A 1 103 ? -18.603 0.229 42.448 1.00 67.50 103 GLN A N 1
ATOM 857 C CA . GLN A 1 103 ? -19.664 0.990 43.098 1.00 67.50 103 GLN A CA 1
ATOM 858 C C . GLN A 1 103 ? -19.967 0.315 44.440 1.00 67.50 103 GLN A C 1
ATOM 860 O O . GLN A 1 103 ? -20.763 -0.612 44.525 1.00 67.50 103 GLN A O 1
ATOM 865 N N . HIS A 1 104 ? -19.275 0.733 45.502 1.00 65.06 104 HIS A N 1
ATOM 866 C CA . HIS A 1 104 ? -19.437 0.194 46.860 1.00 65.06 104 HIS A CA 1
ATOM 867 C C . HIS A 1 104 ? -20.773 0.624 47.510 1.00 65.06 104 HIS A C 1
ATOM 869 O O . HIS A 1 104 ? -20.778 1.276 48.554 1.00 65.06 104 HIS A O 1
ATOM 875 N N . THR A 1 105 ? -21.919 0.312 46.901 1.00 63.53 105 THR A N 1
ATOM 876 C CA . THR A 1 105 ? -23.250 0.763 47.356 1.00 63.53 105 THR A CA 1
ATOM 877 C C . THR A 1 105 ? -24.039 -0.285 48.142 1.00 63.53 105 THR A C 1
ATOM 879 O O . THR A 1 105 ? -24.932 0.095 48.896 1.00 63.53 105 THR A O 1
ATOM 882 N N . THR A 1 106 ? -23.718 -1.578 48.039 1.00 63.78 106 THR A N 1
ATOM 883 C CA . THR A 1 106 ? -24.573 -2.661 48.580 1.00 63.78 106 THR A CA 1
ATOM 884 C C . THR A 1 106 ? -23.896 -3.624 49.558 1.00 63.78 106 THR A C 1
ATOM 886 O O . THR A 1 106 ? -24.538 -4.554 50.032 1.00 63.78 106 THR A O 1
ATOM 889 N N . GLY A 1 107 ? -22.635 -3.402 49.940 1.00 62.03 107 GLY A N 1
ATOM 890 C CA . GLY A 1 107 ? -21.947 -4.247 50.933 1.00 62.03 107 GLY A CA 1
ATOM 891 C C . GLY A 1 107 ? -21.557 -5.647 50.435 1.00 62.03 107 GLY A C 1
ATOM 892 O O . GLY A 1 107 ? -20.857 -6.364 51.147 1.00 62.03 107 GLY A O 1
ATOM 893 N N . GLU A 1 108 ? -21.935 -6.011 49.209 1.00 63.50 108 GLU A N 1
ATOM 894 C CA . GLU A 1 108 ? -21.355 -7.128 48.469 1.00 63.50 108 GLU A CA 1
ATOM 895 C C . GLU A 1 108 ? -20.108 -6.653 47.714 1.00 63.50 108 GLU A C 1
ATOM 897 O O . GLU A 1 108 ? -20.084 -5.579 47.110 1.00 63.50 108 GLU A O 1
ATOM 902 N N . ILE A 1 109 ? -19.036 -7.443 47.782 1.00 65.94 109 ILE A N 1
ATOM 903 C CA . ILE A 1 109 ? -17.820 -7.202 47.005 1.00 65.94 109 ILE A CA 1
ATOM 904 C C . ILE A 1 109 ? -18.092 -7.714 45.588 1.00 65.94 109 ILE A C 1
ATOM 906 O O . ILE A 1 109 ? -17.906 -8.898 45.313 1.00 65.94 109 ILE A O 1
ATOM 910 N N . GLU A 1 110 ? -18.550 -6.844 44.690 1.00 68.75 110 GLU A N 1
ATOM 911 C CA . GLU A 1 110 ? -18.590 -7.170 43.262 1.00 68.75 110 GLU A CA 1
ATOM 912 C C . GLU A 1 110 ? -17.178 -7.107 42.672 1.00 68.75 110 GLU A C 1
ATOM 914 O O . GLU A 1 110 ? -16.389 -6.219 42.994 1.00 68.75 110 GLU A O 1
ATOM 919 N N . ALA A 1 111 ? -16.830 -8.066 41.812 1.00 75.25 111 ALA A N 1
ATOM 920 C CA . ALA A 1 111 ? -15.596 -7.990 41.042 1.00 75.25 111 ALA A CA 1
ATOM 921 C C . ALA A 1 111 ? -15.770 -6.952 39.917 1.00 75.25 111 ALA A C 1
ATOM 923 O O . ALA A 1 111 ? -16.798 -6.962 39.236 1.00 75.25 111 ALA A O 1
ATOM 924 N N . PRO A 1 112 ? -14.782 -6.074 39.679 1.00 80.25 112 PRO A N 1
ATOM 925 C CA . PRO A 1 112 ? -14.892 -5.073 38.629 1.00 80.25 112 PRO A CA 1
ATOM 926 C C . PRO A 1 112 ? -14.892 -5.768 37.262 1.00 80.25 112 PRO A C 1
ATOM 928 O O . PRO A 1 112 ? -14.026 -6.599 36.974 1.00 80.25 112 PRO A O 1
ATOM 931 N N . THR A 1 113 ? -15.859 -5.433 36.410 1.00 87.69 113 THR A N 1
ATOM 932 C CA . THR A 1 113 ? -15.957 -6.001 35.062 1.00 87.69 113 THR A CA 1
ATOM 933 C C . THR A 1 113 ? -14.844 -5.425 34.190 1.00 87.69 113 THR A C 1
ATOM 935 O O . THR A 1 113 ? -14.679 -4.206 34.118 1.00 87.69 113 THR A O 1
ATOM 938 N N . LYS A 1 114 ? -14.079 -6.296 33.521 1.00 92.44 114 LYS A N 1
ATOM 939 C CA . LYS A 1 114 ? -13.003 -5.919 32.594 1.00 92.44 114 LYS A CA 1
ATOM 940 C C . LYS A 1 114 ? -13.410 -6.223 31.151 1.00 92.44 114 LYS A C 1
ATOM 942 O O . LYS A 1 114 ? -13.820 -7.339 30.846 1.00 92.44 114 LYS A O 1
ATOM 947 N N . PHE A 1 115 ? -13.239 -5.249 30.266 1.00 95.06 115 PHE A N 1
ATOM 948 C CA . PHE A 1 115 ? -13.370 -5.382 28.819 1.00 95.06 115 PHE A CA 1
ATOM 949 C C . PHE A 1 115 ? -12.005 -5.185 28.164 1.00 95.06 115 PHE A C 1
ATOM 951 O O . PHE A 1 115 ? -11.230 -4.324 28.578 1.00 95.06 115 PHE A O 1
ATOM 958 N N . THR A 1 116 ? -11.731 -5.955 27.116 1.00 95.56 116 THR A N 1
ATOM 959 C CA . THR A 1 116 ? -10.512 -5.829 26.315 1.00 95.56 116 THR A CA 1
ATOM 960 C C . THR A 1 116 ? -10.897 -5.755 24.844 1.00 95.56 116 THR A C 1
ATOM 962 O O . THR A 1 116 ? -11.602 -6.630 24.342 1.00 95.56 116 THR A O 1
ATOM 965 N N . LEU A 1 117 ? -10.433 -4.719 24.154 1.00 96.31 117 LEU A N 1
ATOM 966 C CA . LEU A 1 117 ? -10.645 -4.497 22.728 1.00 96.31 117 LEU A CA 1
ATOM 967 C C . LEU A 1 117 ? -9.303 -4.600 22.009 1.00 96.31 117 LEU A C 1
ATOM 969 O O . LEU A 1 117 ? -8.348 -3.908 22.355 1.00 96.31 117 LEU A O 1
ATOM 973 N N . LYS A 1 118 ? -9.236 -5.456 20.990 1.00 96.00 118 LYS A N 1
ATOM 974 C CA . LYS A 1 118 ? -8.062 -5.615 20.131 1.00 96.00 118 LYS A CA 1
ATOM 975 C C . LYS A 1 118 ? -8.467 -5.399 18.678 1.00 96.00 118 LYS A C 1
ATOM 977 O O . LYS A 1 118 ? -9.480 -5.938 18.237 1.00 96.00 118 LYS A O 1
ATOM 982 N N . PHE A 1 119 ? -7.671 -4.628 17.948 1.00 96.31 119 PHE A N 1
ATOM 983 C CA . PHE A 1 119 ? -7.852 -4.437 16.514 1.00 96.31 119 PHE A CA 1
ATOM 984 C C . PHE A 1 119 ? -7.261 -5.620 15.731 1.00 96.31 119 PHE A C 1
ATOM 986 O O . PHE A 1 119 ? -6.296 -6.248 16.167 1.00 96.31 119 PHE A O 1
ATOM 993 N N . GLY A 1 120 ? -7.898 -5.964 14.611 1.00 93.44 120 GLY A N 1
ATOM 994 C CA . GLY A 1 120 ? -7.536 -7.107 13.769 1.00 93.44 120 GLY A CA 1
ATOM 995 C C . GLY A 1 120 ? -7.152 -6.686 12.353 1.00 93.44 120 GLY A C 1
ATOM 996 O O . GLY A 1 120 ? -6.682 -5.576 12.134 1.00 93.44 120 GLY A O 1
ATOM 997 N N . GLN A 1 121 ? -7.374 -7.581 11.390 1.00 97.12 121 GLN A N 1
ATOM 998 C CA . GLN A 1 121 ? -7.092 -7.338 9.974 1.00 97.12 121 GLN A CA 1
ATOM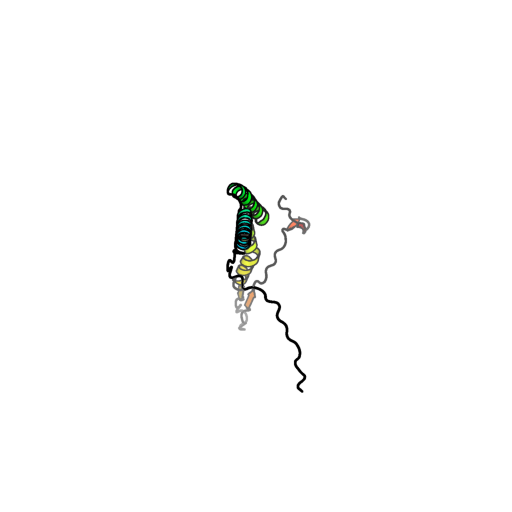 999 C C . GLN A 1 121 ? -7.808 -6.082 9.450 1.00 97.12 121 GLN A C 1
ATOM 1001 O O . GLN A 1 121 ? -9.027 -5.951 9.609 1.00 97.12 121 GLN A O 1
ATOM 1006 N N . ILE A 1 122 ? -7.064 -5.199 8.780 1.00 96.38 122 ILE A N 1
ATOM 1007 C CA . ILE A 1 122 ? -7.619 -4.027 8.096 1.00 96.38 122 ILE A CA 1
ATOM 1008 C C . ILE A 1 122 ? -8.149 -4.394 6.709 1.00 96.38 122 ILE A C 1
ATOM 1010 O O . ILE A 1 122 ? -7.607 -5.268 6.026 1.00 96.38 122 ILE A O 1
ATOM 1014 N N . TYR A 1 123 ? -9.175 -3.665 6.275 1.00 95.56 123 TYR A N 1
ATOM 1015 C CA . TYR A 1 123 ? -9.725 -3.736 4.925 1.00 95.56 123 TYR A CA 1
ATOM 1016 C C . TYR A 1 123 ? -9.819 -2.325 4.356 1.00 95.56 123 TYR A C 1
ATOM 1018 O O . TYR A 1 123 ? -10.337 -1.422 5.012 1.00 95.56 123 TYR A O 1
ATOM 1026 N N . LEU A 1 124 ? -9.336 -2.147 3.128 1.00 94.12 124 LEU A N 1
ATOM 1027 C CA . LEU A 1 124 ? -9.386 -0.881 2.409 1.00 94.12 124 LEU A CA 1
ATOM 1028 C C . LEU A 1 124 ? -10.228 -1.052 1.144 1.00 94.12 124 LEU A C 1
ATOM 1030 O O . LEU A 1 124 ? -10.040 -2.002 0.385 1.00 94.12 124 LEU A O 1
ATOM 1034 N N . SER A 1 125 ? -11.170 -0.136 0.928 1.00 92.69 125 SER A N 1
ATOM 1035 C CA . SER A 1 125 ? -11.996 -0.093 -0.282 1.00 92.69 125 SER A CA 1
ATOM 1036 C C . SER A 1 125 ? -11.493 0.982 -1.244 1.00 92.69 125 SER A C 1
ATOM 1038 O O . SER A 1 125 ? -10.680 1.833 -0.882 1.00 92.69 125 SER A O 1
ATOM 1040 N N . LYS A 1 126 ? -11.966 0.933 -2.494 1.00 92.94 126 LYS A N 1
ATOM 1041 C CA . LYS A 1 126 ? -11.668 1.975 -3.481 1.00 92.94 126 LYS A CA 1
ATOM 1042 C C . LYS A 1 126 ? -12.254 3.326 -3.031 1.00 92.94 126 LYS A C 1
ATOM 1044 O O . LYS A 1 126 ? -13.283 3.328 -2.350 1.00 92.94 126 LYS A O 1
ATOM 1049 N N . PRO A 1 127 ? -11.654 4.460 -3.440 1.00 93.38 127 PRO A N 1
ATOM 1050 C CA . PRO A 1 127 ? -12.191 5.788 -3.148 1.00 93.38 127 PRO A CA 1
ATOM 1051 C C . PRO A 1 127 ? -13.682 5.888 -3.497 1.00 93.38 127 PRO A C 1
ATOM 1053 O O . PRO A 1 127 ? -14.083 5.631 -4.632 1.00 93.38 127 PRO A O 1
ATOM 1056 N N . THR A 1 128 ? -14.499 6.211 -2.496 1.00 93.50 128 THR A N 1
ATOM 1057 C CA . THR A 1 128 ? -15.964 6.237 -2.594 1.00 93.50 128 THR A CA 1
ATOM 1058 C C . THR A 1 128 ? -16.482 7.533 -1.981 1.00 93.50 128 THR A C 1
ATOM 1060 O O . THR A 1 128 ? -16.125 7.869 -0.850 1.00 93.50 128 THR A O 1
ATOM 1063 N N . HIS A 1 129 ? -17.327 8.247 -2.717 1.00 91.81 129 HIS A N 1
ATOM 1064 C CA . HIS A 1 129 ? -18.052 9.425 -2.261 1.00 91.81 129 HIS A CA 1
ATOM 1065 C C . HIS A 1 129 ? -19.458 9.025 -1.795 1.00 91.81 129 HIS A C 1
ATOM 1067 O O . HIS A 1 129 ? -20.076 8.134 -2.370 1.00 91.81 129 HIS A O 1
ATOM 1073 N N . TRP A 1 130 ? -19.956 9.665 -0.736 1.00 92.69 130 TRP A N 1
ATOM 1074 C CA . TRP A 1 130 ? -21.306 9.440 -0.219 1.00 92.69 130 TRP A CA 1
ATOM 1075 C C . TRP A 1 130 ? -22.133 10.701 -0.431 1.00 92.69 130 TRP A C 1
ATOM 1077 O O . TRP A 1 130 ? -21.846 11.749 0.152 1.00 92.69 130 TRP A O 1
ATOM 1087 N N . GLU A 1 131 ? -23.155 10.602 -1.272 1.00 90.50 131 GLU A N 1
ATOM 1088 C CA . GLU A 1 131 ? -24.051 11.717 -1.560 1.00 90.50 131 GLU A CA 1
ATOM 1089 C C . GLU A 1 131 ? -25.092 11.925 -0.446 1.00 90.50 131 GLU A C 1
ATOM 1091 O O . GLU A 1 131 ? -25.217 11.143 0.499 1.00 90.50 131 GLU A O 1
ATOM 1096 N N . LYS A 1 132 ? -25.852 13.025 -0.524 1.00 91.00 132 LYS A N 1
ATOM 1097 C CA . LYS A 1 132 ? -26.842 13.404 0.507 1.00 91.00 132 LYS A CA 1
ATOM 1098 C C . LYS A 1 132 ? -27.984 12.397 0.658 1.00 91.00 132 LYS A C 1
ATOM 1100 O O . LYS A 1 132 ? -28.664 12.402 1.681 1.00 91.00 132 LYS A O 1
ATOM 1105 N N . ASP A 1 133 ? -28.217 11.586 -0.362 1.00 91.62 133 ASP A N 1
ATOM 1106 C CA . ASP A 1 133 ? -29.190 10.495 -0.378 1.00 91.62 133 ASP A CA 1
ATOM 1107 C C . ASP A 1 133 ? -28.635 9.188 0.222 1.00 91.62 133 ASP A C 1
ATOM 1109 O O . ASP A 1 133 ? -29.378 8.219 0.374 1.00 91.62 133 ASP A O 1
ATOM 1113 N N . GLY A 1 134 ? -27.354 9.170 0.609 1.00 91.50 134 GLY A N 1
ATOM 1114 C CA . GLY A 1 134 ? -26.667 8.003 1.149 1.00 91.50 134 GLY A CA 1
ATOM 1115 C C . GLY A 1 134 ? -26.221 7.000 0.085 1.00 91.50 134 GLY A C 1
ATOM 1116 O O . GLY A 1 134 ? -25.805 5.900 0.452 1.00 91.50 134 GLY A O 1
ATOM 1117 N N . ALA A 1 135 ? -26.298 7.334 -1.207 1.00 91.81 135 ALA A N 1
ATOM 1118 C CA . ALA A 1 135 ? -25.790 6.475 -2.267 1.00 91.81 135 ALA A CA 1
ATOM 1119 C C . ALA A 1 135 ? -24.252 6.584 -2.374 1.00 91.81 135 ALA A C 1
ATOM 1121 O O . ALA A 1 135 ? -23.716 7.698 -2.373 1.00 91.81 135 ALA A O 1
ATOM 1122 N N . PRO A 1 136 ? -23.527 5.452 -2.472 1.00 92.00 136 PRO A N 1
ATOM 1123 C CA . PRO A 1 136 ? -22.093 5.462 -2.717 1.00 92.00 136 PRO A CA 1
ATOM 1124 C C . PRO A 1 136 ? -21.802 5.602 -4.216 1.00 92.00 136 PRO A C 1
ATOM 1126 O O . PRO A 1 136 ? -22.262 4.789 -5.024 1.00 92.00 136 PRO A O 1
ATOM 1129 N N . THR A 1 137 ? -20.985 6.583 -4.587 1.00 91.00 137 THR A N 1
ATOM 1130 C CA . THR A 1 137 ? -20.491 6.773 -5.955 1.00 91.00 137 THR A CA 1
ATOM 1131 C C . THR A 1 137 ? -18.967 6.619 -6.004 1.00 91.00 137 THR A C 1
ATOM 1133 O O . THR A 1 137 ? -18.271 7.064 -5.088 1.00 91.00 137 THR A O 1
ATOM 1136 N N . PRO A 1 138 ? -18.403 5.931 -7.019 1.00 89.38 138 PRO A N 1
ATOM 1137 C CA . PRO A 1 138 ? -16.954 5.876 -7.196 1.00 89.38 138 PRO A CA 1
ATOM 1138 C C . PRO A 1 138 ? -16.409 7.287 -7.400 1.00 89.38 138 PRO A C 1
ATOM 1140 O O . PRO A 1 138 ? -16.918 8.005 -8.254 1.00 89.38 138 PRO A O 1
ATOM 1143 N N . LEU A 1 139 ? -15.384 7.665 -6.638 1.00 91.31 139 LEU A N 1
ATOM 1144 C CA . LEU A 1 139 ? -14.778 8.988 -6.760 1.00 91.31 139 LEU A CA 1
ATOM 1145 C C . LEU A 1 139 ? -13.722 8.982 -7.870 1.00 91.31 139 LEU A C 1
ATOM 1147 O O . LEU A 1 139 ? -12.769 8.193 -7.806 1.00 91.31 139 LEU A O 1
ATOM 1151 N N . MET A 1 140 ? -13.866 9.862 -8.861 1.00 92.75 140 MET A N 1
ATOM 1152 C CA . MET A 1 140 ? -12.847 10.061 -9.889 1.00 92.75 140 MET A CA 1
ATOM 1153 C C . MET A 1 140 ? -11.769 11.052 -9.419 1.00 92.75 140 MET A C 1
ATOM 1155 O O . MET A 1 140 ? -12.067 11.985 -8.679 1.00 92.75 140 MET A O 1
ATOM 1159 N N . PRO A 1 141 ? -10.505 10.913 -9.862 1.00 91.94 141 PRO A N 1
ATOM 1160 C CA . PRO A 1 141 ? -9.420 11.791 -9.407 1.00 91.94 141 PRO A CA 1
ATOM 1161 C C . PRO A 1 141 ? -9.579 13.280 -9.749 1.00 91.94 141 PRO A C 1
ATOM 1163 O O . PRO A 1 141 ? -8.900 14.114 -9.158 1.00 91.94 141 PRO A O 1
ATOM 1166 N N . ASN A 1 142 ? -10.391 13.60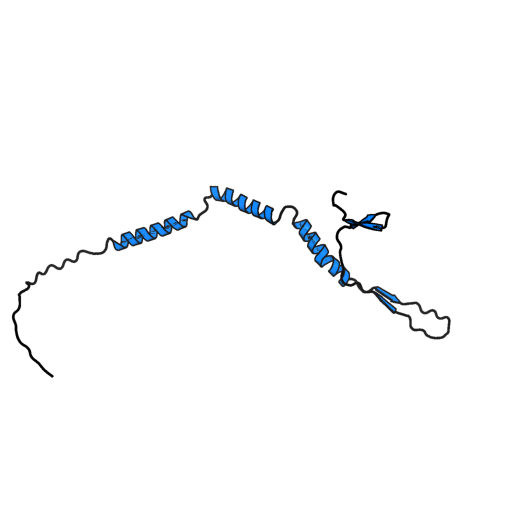6 -10.754 1.00 92.00 142 ASN A N 1
ATOM 1167 C CA . ASN A 1 142 ? -10.595 14.959 -11.272 1.00 92.00 142 ASN A CA 1
ATOM 1168 C C . ASN A 1 142 ? -11.906 15.611 -10.802 1.00 92.00 142 ASN A C 1
ATOM 1170 O O . ASN A 1 142 ? -12.195 16.724 -11.247 1.00 92.00 142 ASN A O 1
ATOM 1174 N N . GLU A 1 143 ? -12.701 14.900 -10.002 1.00 80.25 143 GLU A N 1
ATOM 1175 C CA . GLU A 1 143 ? -13.942 15.398 -9.398 1.00 80.25 143 GLU A CA 1
ATOM 1176 C C . GLU A 1 143 ? -13.690 16.229 -8.135 1.00 80.25 143 GLU A C 1
ATOM 1178 O O . GLU A 1 143 ? -12.699 15.963 -7.415 1.00 80.25 143 GLU A O 1
#

Organism: Meloidogyne javanica (NCBI:txid6303)

Foldseek 3Di:
DDDDDDDDDDDDDDDDPDPDDDDPPDPVVVVVVVVVVVVVVVVVVPDQPPVSVVVVVVVVVVVVCVVCNPPNVVVVVVCCCVVPVVQVVLQPDAWDKDWADDPPPPVDDDDIDIDTHGDHDDDDDAQWDADPVRDTDHDDPVD

Secondary structure (D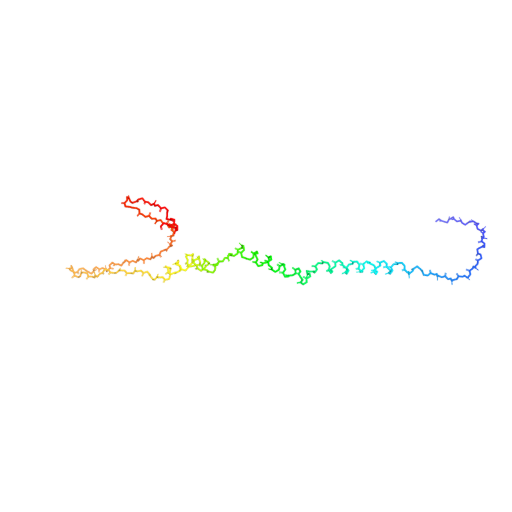SSP, 8-state):
--------------------PPPS-SHHHHHHHHHHHHHHHHHHTTS--HHHHHHHHHHHHHHHHHHH-SSHHHHHHHHHIIIIIHHHHHHHSPPEEEE-----SSSS-PPPPEEEE-------PPPEEE-TTS-EEEPPTT-

Sequence (143 aa):
MIFDDDDDDPQEYEENEDMQHPMEQDDEDDERQEMQQHLDDDEEEDEISAELWQEACWVVISAYFDEKGLVRQQLDSFDEFIQMSVQRIVEEAPAVELQTELQHTTGEIEAPTKFTLKFGQIYLSKPTHWEKDGAPTPLMPNE

pLDDT: mean 77.63, std 20.29, range [38.47, 97.81]